Protein AF-A0A1F7NJ68-F1 (afdb_monomer_lite)

pLDDT: mean 70.13, std 21.68, range [37.03, 96.5]

Secondary structure (DSSP, 8-state):
-------------------------------------------HHHHHHHHHHHHHHH--EEEEEEEEETTTEEEEEETTTTEEEES-GGGS--BSSHHHHHHHHHHH-TTEEEEEEEEEEETTEEEEE-----------------------------------------

Structure (mmCIF, N/CA/C/O backbone):
data_AF-A0A1F7NJ68-F1
#
_entry.id   AF-A0A1F7NJ68-F1
#
loop_
_atom_site.group_PDB
_atom_site.id
_atom_site.type_symbol
_atom_site.label_atom_id
_atom_site.label_alt_id
_atom_site.label_comp_id
_atom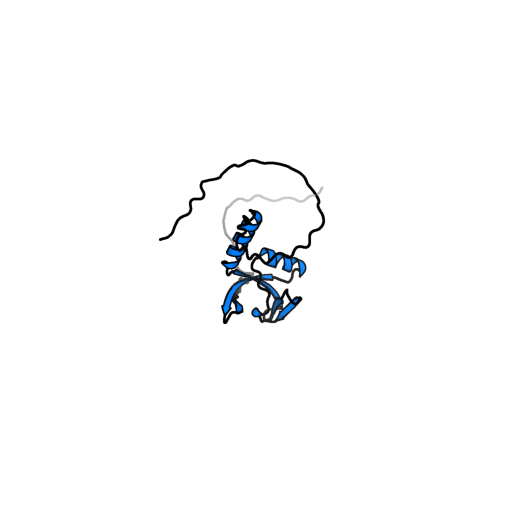_site.label_asym_id
_atom_site.label_entity_id
_atom_site.label_seq_id
_atom_site.pdbx_PDB_ins_code
_atom_site.Cartn_x
_atom_site.Cartn_y
_atom_site.Cartn_z
_atom_site.occupancy
_atom_site.B_iso_or_equiv
_atom_site.auth_seq_id
_atom_site.auth_comp_id
_atom_site.auth_asym_id
_atom_site.auth_atom_id
_atom_site.pdbx_PDB_model_num
ATOM 1 N N . MET A 1 1 ? 39.154 17.258 -10.714 1.00 37.59 1 MET A N 1
ATOM 2 C CA . MET A 1 1 ? 39.038 17.089 -12.185 1.00 37.59 1 MET A CA 1
ATOM 3 C C . MET A 1 1 ? 37.997 16.012 -12.490 1.00 37.59 1 MET A C 1
ATOM 5 O O . MET A 1 1 ? 38.165 14.892 -12.031 1.00 37.59 1 MET A O 1
ATOM 9 N N . ARG A 1 2 ? 36.905 16.331 -13.201 1.00 44.69 2 ARG A N 1
ATOM 10 C CA . ARG A 1 2 ? 35.851 15.371 -13.599 1.00 44.69 2 ARG A CA 1
ATOM 11 C C . ARG A 1 2 ? 36.057 15.006 -15.074 1.00 44.69 2 ARG A C 1
ATOM 13 O O . ARG A 1 2 ? 35.888 15.872 -15.926 1.00 44.69 2 ARG A O 1
ATOM 20 N N . LYS A 1 3 ? 36.428 13.759 -15.381 1.00 54.47 3 LYS A N 1
ATOM 21 C CA . LYS A 1 3 ? 36.478 13.267 -16.769 1.00 54.47 3 LYS A CA 1
ATOM 22 C C . LYS A 1 3 ? 35.045 12.996 -17.242 1.00 54.47 3 LYS A C 1
ATOM 24 O O . LYS A 1 3 ? 34.367 12.141 -16.679 1.00 54.47 3 LYS A O 1
ATOM 29 N N . LYS A 1 4 ? 34.572 13.756 -18.234 1.00 47.03 4 LYS A N 1
ATOM 30 C CA . LYS A 1 4 ? 33.345 13.443 -18.979 1.00 47.03 4 LYS A CA 1
ATOM 31 C C . LYS A 1 4 ? 33.688 12.356 -19.997 1.00 47.03 4 LYS A C 1
ATOM 33 O O . LYS A 1 4 ? 34.603 12.546 -20.791 1.00 47.03 4 LYS A O 1
ATOM 38 N N . TYR A 1 5 ? 32.985 11.232 -19.931 1.00 58.16 5 TYR A N 1
ATOM 39 C CA . TYR A 1 5 ? 33.061 10.172 -20.932 1.00 58.16 5 TYR A CA 1
ATOM 40 C C . TYR A 1 5 ? 32.092 10.476 -22.081 1.00 58.16 5 TYR A C 1
ATOM 42 O O . TYR A 1 5 ? 30.955 10.881 -21.840 1.00 58.16 5 TYR A O 1
ATOM 50 N N . ASP A 1 6 ? 32.566 10.290 -23.311 1.00 55.19 6 ASP A N 1
ATOM 51 C CA . ASP A 1 6 ? 31.824 10.476 -24.558 1.00 55.19 6 ASP A CA 1
ATOM 52 C C . ASP A 1 6 ? 31.468 9.096 -25.137 1.00 55.19 6 ASP A C 1
ATOM 54 O O . ASP A 1 6 ? 32.350 8.294 -25.439 1.00 55.19 6 ASP A O 1
ATOM 58 N N . PHE A 1 7 ? 30.169 8.804 -25.239 1.00 50.50 7 PHE A N 1
ATOM 59 C CA . PHE A 1 7 ? 29.623 7.509 -25.673 1.00 50.50 7 PHE A CA 1
ATOM 60 C C . PHE A 1 7 ? 29.377 7.431 -27.193 1.00 50.50 7 PHE A C 1
ATOM 62 O O . PHE A 1 7 ? 28.671 6.542 -27.665 1.00 50.50 7 PHE A O 1
ATOM 69 N N . SER A 1 8 ? 29.934 8.348 -27.986 1.00 53.62 8 SER A N 1
ATOM 70 C CA . SER A 1 8 ? 29.648 8.458 -29.426 1.00 53.62 8 SER A CA 1
ATOM 71 C C . SER A 1 8 ? 30.380 7.462 -30.342 1.00 53.62 8 SER A C 1
ATOM 73 O O . SER A 1 8 ? 30.259 7.563 -31.563 1.00 53.62 8 SER A O 1
ATOM 75 N N . LYS A 1 9 ? 31.101 6.461 -29.818 1.00 46.25 9 LYS A N 1
ATOM 76 C CA . LYS A 1 9 ? 31.817 5.479 -30.655 1.00 46.25 9 LYS A CA 1
ATOM 77 C C . LYS A 1 9 ? 31.248 4.071 -30.515 1.00 46.25 9 LYS A C 1
ATOM 79 O O . LYS A 1 9 ? 31.675 3.296 -29.671 1.00 46.25 9 LYS A O 1
ATOM 84 N N . GLY A 1 10 ? 30.298 3.742 -31.390 1.00 49.97 10 GLY A N 1
ATOM 85 C CA . GLY A 1 10 ? 29.883 2.364 -31.644 1.00 49.97 10 GLY A CA 1
ATOM 86 C C . GLY A 1 10 ? 30.878 1.655 -32.563 1.00 49.97 10 GLY A C 1
ATOM 87 O O . GLY A 1 10 ? 31.163 2.139 -33.659 1.00 49.97 10 GLY A O 1
ATOM 88 N N . THR A 1 11 ? 31.387 0.499 -32.146 1.00 50.66 11 THR A N 1
ATOM 89 C CA . THR A 1 11 ? 32.177 -0.396 -32.998 1.00 50.66 11 THR A CA 1
ATOM 90 C C . THR A 1 11 ? 31.307 -1.562 -33.462 1.00 50.66 11 THR A C 1
ATOM 92 O O . THR A 1 11 ? 30.826 -2.377 -32.681 1.00 50.66 11 THR A O 1
ATOM 95 N N . ARG A 1 12 ? 31.077 -1.622 -34.778 1.00 47.72 12 ARG A N 1
ATOM 96 C CA . ARG A 1 12 ? 30.522 -2.789 -35.474 1.00 47.72 12 ARG A CA 1
ATOM 97 C C . ARG A 1 12 ? 31.630 -3.838 -35.623 1.00 47.72 12 ARG A C 1
ATOM 99 O O . ARG A 1 12 ? 32.709 -3.503 -36.103 1.00 47.72 12 ARG A O 1
ATOM 106 N N . GLY A 1 13 ? 31.345 -5.091 -35.277 1.00 39.88 13 GLY A N 1
ATOM 107 C CA . GLY A 1 13 ? 32.208 -6.255 -35.518 1.00 39.88 13 GLY A CA 1
ATOM 108 C C . GLY A 1 13 ? 31.375 -7.540 -35.660 1.00 39.88 13 GLY A C 1
ATOM 109 O O . GLY A 1 13 ? 30.258 -7.574 -35.146 1.00 39.88 13 GLY A O 1
ATOM 110 N N . PRO A 1 14 ? 31.835 -8.554 -36.420 1.00 45.16 14 PRO A N 1
ATOM 111 C CA . PRO A 1 14 ? 30.948 -9.428 -37.190 1.00 45.16 14 PRO A CA 1
ATOM 112 C C . PRO A 1 14 ? 30.500 -10.706 -36.463 1.00 45.16 14 PRO A C 1
ATOM 114 O O . PRO A 1 14 ? 31.224 -11.288 -35.660 1.00 45.16 14 PRO A O 1
ATOM 117 N N . PHE A 1 15 ? 29.314 -11.183 -36.849 1.00 45.81 15 PHE A N 1
ATOM 118 C CA . PHE A 1 15 ? 28.769 -12.506 -36.540 1.00 45.81 15 PHE A CA 1
ATOM 119 C C . PHE A 1 15 ? 29.693 -13.642 -37.011 1.00 45.81 15 PHE A C 1
ATOM 121 O O . PHE A 1 15 ? 30.120 -13.653 -38.168 1.00 45.81 15 PHE A O 1
ATOM 128 N N . ARG A 1 16 ? 29.891 -14.663 -36.163 1.00 43.66 16 ARG A N 1
ATOM 129 C CA . ARG A 1 16 ? 30.219 -16.032 -36.595 1.00 43.66 16 ARG A CA 1
ATOM 130 C C . ARG A 1 16 ? 29.447 -17.063 -35.775 1.00 43.66 16 ARG A C 1
ATOM 132 O O . ARG A 1 16 ? 29.536 -17.109 -34.553 1.00 43.66 16 ARG A O 1
ATOM 139 N N . THR A 1 17 ? 28.699 -17.883 -36.498 1.00 49.06 17 THR A N 1
ATOM 140 C CA . THR A 1 17 ? 27.913 -19.027 -36.039 1.00 49.06 17 THR A CA 1
ATOM 141 C C . THR A 1 17 ? 28.789 -20.280 -36.084 1.00 49.06 17 THR A C 1
ATOM 143 O O . THR A 1 17 ? 29.244 -20.628 -37.169 1.00 49.06 17 THR A O 1
ATOM 146 N N . THR A 1 18 ? 28.971 -20.996 -34.968 1.00 40.97 18 THR A N 1
ATOM 147 C CA . THR A 1 18 ? 29.414 -22.406 -34.990 1.00 40.97 18 THR A CA 1
ATOM 148 C C . THR A 1 18 ? 28.819 -23.163 -33.801 1.00 40.97 18 THR A C 1
ATOM 150 O O . THR A 1 18 ? 28.978 -22.754 -32.654 1.00 40.97 18 THR A O 1
ATOM 153 N N . GLY A 1 19 ? 28.095 -24.248 -34.097 1.00 40.69 19 GLY A N 1
ATOM 154 C CA . GLY A 1 19 ? 27.419 -25.131 -33.141 1.00 40.69 19 GLY A CA 1
ATOM 155 C C . GLY A 1 19 ? 28.343 -26.072 -32.338 1.00 40.69 19 GLY A C 1
ATOM 156 O O . GLY A 1 19 ? 29.563 -25.914 -32.355 1.00 40.69 19 GLY A O 1
ATOM 157 N N . PRO A 1 20 ? 27.768 -27.044 -31.598 1.00 52.66 20 PRO A N 1
ATOM 158 C CA . PRO A 1 20 ? 28.257 -27.447 -30.280 1.00 52.66 20 PRO A CA 1
ATOM 159 C C . PRO A 1 20 ? 29.205 -28.653 -30.297 1.00 52.66 20 PRO A C 1
ATOM 161 O O . PRO A 1 20 ? 29.032 -29.595 -31.070 1.00 52.66 20 PRO A O 1
ATOM 164 N N . ARG A 1 21 ? 30.140 -28.695 -29.338 1.00 42.41 21 ARG A N 1
ATOM 165 C CA . ARG A 1 21 ? 30.890 -29.910 -28.988 1.00 42.41 21 ARG A CA 1
ATOM 166 C C . ARG A 1 21 ? 30.843 -30.164 -27.482 1.00 42.41 21 ARG A C 1
ATOM 168 O O . ARG A 1 21 ? 31.415 -29.428 -26.687 1.00 42.41 21 ARG A O 1
ATOM 175 N N . ARG A 1 22 ? 30.142 -31.242 -27.119 1.00 50.06 22 ARG A N 1
ATOM 176 C CA . ARG A 1 22 ? 30.253 -31.938 -25.831 1.00 50.06 22 ARG A CA 1
ATOM 177 C C . ARG A 1 22 ? 31.695 -32.410 -25.645 1.00 50.06 22 ARG A C 1
ATOM 179 O O . ARG A 1 22 ? 32.221 -33.030 -26.560 1.00 50.06 22 ARG A O 1
ATOM 186 N N . ASN A 1 23 ? 32.257 -32.232 -24.452 1.00 47.44 23 ASN A N 1
ATOM 187 C CA . ASN A 1 23 ? 33.228 -33.169 -23.893 1.00 47.44 23 ASN A CA 1
ATOM 188 C C . ASN A 1 23 ? 33.083 -33.232 -22.369 1.00 47.44 23 ASN A C 1
ATOM 190 O O . ASN A 1 23 ? 33.017 -32.215 -21.683 1.00 47.44 23 ASN A O 1
ATOM 194 N N . ARG A 1 24 ? 32.957 -34.471 -21.883 1.00 44.22 24 ARG A N 1
ATOM 195 C CA . ARG A 1 24 ? 32.907 -34.873 -20.477 1.00 44.22 24 ARG A CA 1
ATOM 196 C C . ARG A 1 24 ? 34.309 -34.822 -19.872 1.00 44.22 24 ARG A C 1
ATOM 198 O O . ARG A 1 24 ? 35.257 -35.224 -20.532 1.00 44.22 24 ARG A O 1
ATOM 205 N N . GLY A 1 25 ? 34.361 -34.496 -18.582 1.00 40.69 25 GLY A N 1
ATOM 206 C CA . GLY A 1 25 ? 35.338 -35.052 -17.646 1.00 40.69 25 GLY A CA 1
ATOM 207 C C . GLY A 1 25 ? 36.691 -34.351 -17.589 1.00 40.69 25 GLY A C 1
ATOM 208 O O . GLY A 1 25 ? 37.606 -34.721 -18.307 1.00 40.69 25 GLY A O 1
ATOM 209 N N . ALA A 1 26 ? 36.830 -33.417 -16.649 1.00 42.97 26 ALA A N 1
ATOM 210 C CA . ALA A 1 26 ? 38.085 -33.151 -15.947 1.00 42.97 26 ALA A CA 1
ATOM 211 C C . ALA A 1 26 ? 37.766 -32.345 -14.679 1.00 42.97 26 ALA A C 1
ATOM 213 O O . ALA A 1 26 ? 37.626 -31.124 -14.709 1.00 42.97 26 ALA A O 1
ATOM 214 N N . SER A 1 27 ? 37.602 -33.047 -13.560 1.00 51.19 27 SER A N 1
ATOM 215 C CA . SER A 1 27 ? 37.675 -32.469 -12.222 1.00 51.19 27 SER A CA 1
ATOM 216 C C . SER A 1 27 ? 39.122 -32.058 -11.963 1.00 51.19 27 SER A C 1
ATOM 218 O O . SER A 1 27 ? 39.942 -32.876 -11.551 1.00 51.19 27 SER A O 1
ATOM 220 N N . VAL A 1 28 ? 39.437 -30.798 -12.243 1.00 49.31 28 VAL A N 1
ATOM 221 C CA . VAL A 1 28 ? 40.689 -30.163 -11.833 1.00 49.31 28 VAL A CA 1
ATOM 222 C C . VAL A 1 28 ? 40.300 -28.954 -11.004 1.00 49.31 28 VAL A C 1
ATOM 224 O O . VAL A 1 28 ? 39.586 -28.068 -11.477 1.00 49.31 28 VAL A O 1
ATOM 227 N N . GLY A 1 29 ? 40.716 -28.980 -9.737 1.00 48.38 29 GLY A N 1
ATOM 228 C CA . GLY A 1 29 ? 40.506 -27.906 -8.782 1.00 48.38 29 GLY A CA 1
ATOM 229 C C . GLY A 1 29 ? 40.894 -26.570 -9.395 1.00 48.38 29 GLY A C 1
ATOM 230 O O . GLY A 1 29 ? 42.005 -26.397 -9.895 1.00 48.38 29 GLY A O 1
ATOM 231 N N . ARG A 1 30 ? 39.953 -25.630 -9.378 1.00 47.84 30 ARG A N 1
ATOM 232 C CA . ARG A 1 30 ? 40.206 -24.264 -9.805 1.00 47.84 30 ARG A CA 1
ATOM 233 C C . ARG A 1 30 ? 40.203 -23.402 -8.560 1.00 47.84 30 ARG A C 1
ATOM 235 O O . ARG A 1 30 ? 39.168 -23.220 -7.924 1.00 47.84 30 ARG A O 1
ATOM 242 N N . ALA A 1 31 ? 41.402 -22.945 -8.214 1.00 46.22 31 ALA A N 1
ATOM 243 C CA . ALA A 1 31 ? 41.625 -21.821 -7.328 1.00 46.22 31 ALA A CA 1
ATOM 244 C C . ALA A 1 31 ? 40.585 -20.735 -7.632 1.00 46.22 31 ALA A C 1
ATOM 246 O O . ALA A 1 31 ? 40.347 -20.423 -8.803 1.00 46.22 31 ALA A O 1
ATOM 247 N N . GLY A 1 32 ? 39.938 -20.229 -6.582 1.00 49.69 32 GLY A N 1
ATOM 248 C CA . GLY A 1 32 ? 39.002 -19.117 -6.655 1.00 49.69 32 GLY A CA 1
ATOM 249 C C . GLY A 1 32 ? 39.733 -17.869 -7.126 1.00 49.69 32 GLY A C 1
ATOM 250 O O . GLY A 1 32 ? 40.206 -17.069 -6.326 1.00 49.69 32 GLY A O 1
ATOM 251 N N . ASP A 1 33 ? 39.855 -17.754 -8.441 1.00 48.16 33 ASP A N 1
ATOM 252 C CA . ASP A 1 33 ? 40.214 -16.551 -9.161 1.00 48.16 33 ASP A CA 1
ATOM 253 C C . ASP A 1 33 ? 39.098 -15.531 -8.915 1.00 48.16 33 ASP A C 1
ATOM 255 O O . ASP A 1 33 ? 38.030 -15.577 -9.530 1.00 48.16 33 ASP A O 1
ATOM 259 N N . HIS A 1 34 ? 39.316 -14.657 -7.931 1.00 52.25 34 HIS A N 1
ATOM 260 C CA . HIS A 1 34 ? 38.503 -13.474 -7.674 1.00 52.25 34 HIS A CA 1
ATOM 261 C C . HIS A 1 34 ? 38.700 -12.456 -8.812 1.00 52.25 34 HIS A C 1
ATOM 263 O O . HIS A 1 34 ? 39.211 -11.354 -8.609 1.00 52.25 34 HIS A O 1
ATOM 269 N N . SER A 1 35 ? 38.253 -12.816 -10.016 1.00 49.44 35 SER A N 1
ATOM 270 C CA . SER A 1 35 ? 38.098 -11.901 -11.143 1.00 49.44 35 SER A CA 1
ATOM 271 C C . SER A 1 35 ? 36.861 -11.027 -10.915 1.00 49.44 35 SER A C 1
ATOM 273 O O . SER A 1 35 ? 35.771 -11.231 -11.446 1.00 49.44 35 SER A O 1
ATOM 275 N N . TRP A 1 36 ? 37.031 -10.009 -10.073 1.00 52.84 36 TRP A N 1
ATOM 276 C CA . TRP A 1 36 ? 36.135 -8.859 -10.003 1.00 52.84 36 TRP A CA 1
ATOM 277 C C . TRP A 1 36 ? 36.263 -8.032 -11.281 1.00 52.84 36 TRP A C 1
ATOM 279 O O . TRP A 1 36 ? 36.950 -7.015 -11.270 1.00 52.84 36 TRP A O 1
ATOM 289 N N . GLN A 1 37 ? 35.647 -8.482 -12.371 1.00 56.19 37 GLN A N 1
ATOM 290 C CA . GLN A 1 37 ? 35.230 -7.665 -13.517 1.00 56.19 37 GLN A CA 1
ATOM 291 C C . GLN A 1 37 ? 34.676 -8.595 -14.593 1.00 56.19 37 GLN A C 1
ATOM 293 O O . GLN A 1 37 ? 35.359 -8.978 -15.538 1.00 56.19 37 GLN A O 1
ATOM 298 N N . VAL A 1 38 ? 33.401 -8.940 -14.460 1.00 50.50 38 VAL A N 1
ATOM 299 C CA . VAL A 1 38 ? 32.586 -9.095 -15.658 1.00 50.50 38 VAL A CA 1
ATOM 300 C C . VAL A 1 38 ? 31.704 -7.860 -15.669 1.00 50.50 38 VAL A C 1
ATOM 302 O O . VAL A 1 38 ? 30.684 -7.807 -14.984 1.00 50.50 38 VAL A O 1
ATOM 305 N N . ASP A 1 39 ? 32.146 -6.836 -16.397 1.00 58.31 39 ASP A N 1
ATOM 306 C CA . ASP A 1 39 ? 31.267 -5.780 -16.896 1.00 58.31 39 ASP A CA 1
ATOM 307 C C . ASP A 1 39 ? 30.310 -6.427 -17.908 1.00 58.31 39 ASP A C 1
ATOM 309 O O . ASP A 1 39 ? 30.396 -6.215 -19.116 1.00 58.31 39 ASP A O 1
ATOM 313 N N . GLU A 1 40 ? 29.442 -7.319 -17.429 1.00 70.50 40 GLU A N 1
ATOM 314 C CA . GLU A 1 40 ? 28.402 -7.899 -18.255 1.00 70.50 40 GLU A CA 1
ATOM 315 C C . GLU A 1 40 ? 27.415 -6.773 -18.534 1.00 70.50 40 GLU A C 1
ATOM 317 O O . GLU A 1 40 ? 26.711 -6.297 -17.636 1.00 70.50 40 GLU A O 1
ATOM 322 N N . GLU A 1 41 ? 27.449 -6.268 -19.769 1.00 80.69 41 GLU A N 1
ATOM 323 C CA . GLU A 1 41 ? 26.595 -5.170 -20.192 1.00 80.69 41 GLU A CA 1
ATOM 324 C C . GLU A 1 41 ? 25.140 -5.524 -19.881 1.00 80.69 41 GLU A C 1
ATOM 326 O O . GLU A 1 41 ? 24.567 -6.482 -20.405 1.00 80.69 41 GLU A O 1
ATOM 331 N N . LEU A 1 42 ? 24.538 -4.749 -18.979 1.00 83.75 42 LEU A N 1
ATOM 332 C CA . LEU A 1 42 ? 23.166 -4.969 -18.559 1.00 83.75 42 LEU A CA 1
ATOM 333 C C . LEU A 1 42 ? 22.249 -4.928 -19.779 1.00 83.75 42 LEU A C 1
ATOM 335 O O . LEU A 1 42 ? 22.246 -3.968 -20.554 1.00 83.75 42 LEU A O 1
ATOM 339 N N . THR A 1 43 ? 21.391 -5.934 -19.900 1.00 90.38 43 THR A N 1
ATOM 340 C CA . THR A 1 43 ? 20.367 -5.943 -20.943 1.00 90.38 43 THR A CA 1
ATOM 341 C C . THR A 1 43 ? 19.478 -4.693 -20.827 1.00 90.38 43 THR A C 1
ATOM 343 O O . THR A 1 43 ? 19.235 -4.186 -19.722 1.00 90.38 43 THR A O 1
ATOM 346 N N . PRO A 1 44 ? 18.899 -4.191 -21.933 1.00 91.25 44 PRO A N 1
ATOM 347 C CA . PRO A 1 44 ? 18.026 -3.016 -21.891 1.00 91.25 44 PRO A CA 1
ATOM 348 C C . PRO A 1 44 ? 16.847 -3.149 -20.910 1.00 91.25 44 PRO A C 1
ATOM 350 O O . PRO A 1 44 ? 16.403 -2.160 -20.321 1.00 91.25 44 PRO A O 1
ATOM 353 N N . THR A 1 45 ? 16.343 -4.368 -20.693 1.00 91.88 45 THR A N 1
ATOM 354 C CA . THR A 1 45 ? 15.278 -4.667 -19.723 1.00 91.88 45 THR A CA 1
ATOM 355 C C . THR A 1 45 ? 15.761 -4.535 -18.280 1.00 91.88 45 THR A C 1
ATOM 357 O O . THR A 1 45 ? 15.043 -3.954 -17.464 1.00 91.88 45 THR A O 1
ATOM 360 N N . GLN A 1 46 ? 16.978 -4.991 -17.969 1.00 93.75 46 GLN A N 1
ATOM 361 C CA . GLN A 1 46 ? 17.610 -4.801 -16.660 1.00 93.75 46 GLN A CA 1
ATOM 362 C C . GLN A 1 46 ? 17.915 -3.325 -16.398 1.00 93.75 46 GLN A C 1
ATOM 364 O O . GLN A 1 46 ? 17.583 -2.825 -15.325 1.00 93.75 46 GLN A O 1
ATOM 369 N N . ILE A 1 47 ? 18.453 -2.593 -17.381 1.00 92.94 47 ILE A N 1
ATOM 370 C CA . ILE A 1 47 ? 18.688 -1.142 -17.261 1.00 92.94 47 ILE A CA 1
ATOM 371 C C . ILE A 1 47 ? 17.370 -0.415 -16.983 1.00 92.94 47 ILE A C 1
ATOM 373 O O . ILE A 1 47 ? 17.289 0.425 -16.083 1.00 92.94 47 ILE A O 1
ATOM 377 N N . ARG A 1 48 ? 16.310 -0.747 -17.730 1.00 93.38 48 ARG A N 1
ATOM 378 C CA . ARG A 1 48 ? 14.970 -0.193 -17.505 1.00 93.38 48 ARG A CA 1
ATOM 379 C C . ARG A 1 48 ? 14.457 -0.520 -16.105 1.00 93.38 48 ARG A C 1
ATOM 381 O O . ARG A 1 48 ? 13.869 0.351 -15.463 1.00 93.38 48 ARG A O 1
ATOM 388 N N . ASP A 1 49 ? 14.663 -1.746 -15.635 1.00 91.94 49 ASP A N 1
ATOM 389 C CA . ASP A 1 49 ? 14.247 -2.146 -14.295 1.00 91.94 49 ASP A CA 1
ATOM 390 C C . ASP A 1 49 ? 15.028 -1.404 -13.203 1.00 91.94 49 ASP A C 1
ATOM 392 O O . ASP A 1 49 ? 14.428 -0.904 -12.255 1.00 91.94 49 ASP A O 1
ATOM 396 N N . LEU A 1 50 ? 16.341 -1.244 -13.355 1.00 92.31 50 LEU A N 1
ATOM 397 C CA . LEU A 1 50 ? 17.172 -0.490 -12.417 1.00 92.31 50 LEU A CA 1
ATOM 398 C C . LEU A 1 50 ? 16.773 0.981 -12.367 1.00 92.31 50 LEU A C 1
ATOM 400 O O . LEU A 1 50 ? 16.526 1.502 -11.281 1.00 92.31 50 LEU A O 1
ATOM 404 N N . ARG A 1 51 ? 16.613 1.634 -13.524 1.00 91.25 51 ARG A N 1
ATOM 405 C CA . ARG A 1 51 ? 16.115 3.019 -13.593 1.00 91.25 51 ARG A CA 1
ATOM 406 C C . ARG A 1 51 ? 14.764 3.159 -12.893 1.00 91.25 51 ARG A C 1
ATOM 408 O O . ARG A 1 51 ? 14.556 4.104 -12.137 1.00 91.25 51 ARG A O 1
ATOM 415 N N . ARG A 1 52 ? 13.867 2.188 -13.092 1.00 88.38 52 ARG A N 1
ATOM 416 C CA . ARG A 1 52 ? 12.576 2.130 -12.394 1.00 88.38 52 ARG A CA 1
ATOM 417 C C . ARG A 1 52 ? 12.752 1.995 -10.879 1.00 88.38 52 ARG A C 1
ATOM 419 O O . ARG A 1 52 ? 12.078 2.700 -10.138 1.00 88.38 52 ARG A O 1
ATOM 426 N N . ARG A 1 53 ? 13.635 1.109 -10.410 1.00 87.38 53 ARG A N 1
ATOM 427 C CA . ARG A 1 53 ? 13.893 0.906 -8.973 1.00 87.38 53 ARG A CA 1
ATOM 428 C C . ARG A 1 53 ? 14.479 2.152 -8.314 1.00 87.38 53 ARG A C 1
ATOM 430 O O . ARG A 1 53 ? 14.085 2.451 -7.193 1.00 87.38 53 ARG A O 1
ATOM 437 N N . VAL A 1 54 ? 15.374 2.864 -9.000 1.00 89.12 54 VAL A N 1
ATOM 438 C CA . VAL A 1 54 ? 15.934 4.142 -8.530 1.00 89.12 54 VAL A CA 1
ATOM 439 C C . VAL A 1 54 ? 14.825 5.184 -8.393 1.00 89.12 54 VAL A C 1
ATOM 441 O O . VAL A 1 54 ? 14.642 5.729 -7.310 1.00 89.12 54 VAL A O 1
ATOM 444 N N . ALA A 1 55 ? 13.988 5.360 -9.419 1.00 86.44 55 ALA A N 1
ATOM 445 C CA . ALA A 1 55 ? 12.852 6.281 -9.340 1.00 86.44 55 ALA A CA 1
ATOM 446 C C . ALA A 1 55 ? 11.872 5.928 -8.197 1.00 86.44 55 ALA A C 1
ATOM 448 O O . ALA A 1 55 ? 11.412 6.806 -7.470 1.00 86.44 55 ALA A O 1
ATOM 449 N N . ASP A 1 56 ? 11.589 4.636 -7.988 1.00 82.25 56 ASP A N 1
ATOM 450 C CA . ASP A 1 56 ? 10.740 4.153 -6.886 1.00 82.25 56 ASP A CA 1
ATOM 451 C C . ASP A 1 56 ? 11.376 4.374 -5.487 1.00 82.25 56 ASP A C 1
ATOM 453 O O . ASP A 1 56 ? 10.673 4.347 -4.463 1.00 82.25 56 ASP A O 1
ATOM 457 N N . LEU A 1 57 ? 12.706 4.517 -5.408 1.00 81.31 57 LEU A N 1
ATOM 458 C CA . LEU A 1 57 ? 13.424 4.836 -4.169 1.00 81.31 57 LEU A CA 1
ATOM 459 C C . LEU A 1 57 ? 13.352 6.330 -3.846 1.00 81.31 57 LEU A C 1
ATOM 461 O O . LEU A 1 57 ? 13.114 6.650 -2.678 1.00 81.31 57 LEU A O 1
ATOM 465 N N . ASP A 1 58 ? 13.493 7.184 -4.861 1.00 85.12 58 ASP A N 1
ATOM 466 C CA . ASP A 1 58 ? 13.454 8.645 -4.728 1.00 85.12 58 ASP A CA 1
ATOM 467 C C . ASP A 1 58 ? 12.042 9.170 -4.419 1.00 85.12 58 ASP A C 1
ATOM 469 O O . ASP A 1 58 ? 11.885 10.159 -3.702 1.00 85.12 58 ASP A O 1
ATOM 473 N N . ASP A 1 59 ? 10.987 8.493 -4.892 1.00 86.00 59 ASP A N 1
ATOM 474 C CA . ASP A 1 59 ? 9.616 8.845 -4.512 1.00 86.00 59 ASP A CA 1
ATOM 475 C C . ASP A 1 59 ? 9.329 8.431 -3.056 1.00 86.00 59 ASP A C 1
ATOM 477 O O . ASP A 1 59 ? 9.322 7.249 -2.693 1.00 86.00 59 ASP A O 1
ATOM 481 N N . GLU A 1 60 ? 9.037 9.404 -2.195 1.00 87.75 60 GLU A N 1
ATOM 482 C CA . GLU A 1 60 ? 8.614 9.184 -0.805 1.00 87.75 60 GLU A CA 1
ATOM 483 C C . GLU A 1 60 ? 7.135 8.796 -0.672 1.00 87.75 60 GLU A C 1
ATOM 485 O O . GLU A 1 60 ? 6.680 8.411 0.414 1.00 87.75 60 GLU A O 1
ATOM 490 N N . THR A 1 61 ? 6.363 8.906 -1.754 1.00 91.19 61 THR A N 1
ATOM 491 C CA . THR A 1 61 ? 4.943 8.565 -1.765 1.00 91.19 61 THR A CA 1
ATOM 492 C C . THR A 1 61 ? 4.767 7.075 -1.518 1.00 91.19 61 THR A C 1
ATOM 494 O O . THR A 1 61 ? 5.345 6.224 -2.197 1.00 91.19 61 THR A O 1
ATOM 497 N N . ARG A 1 62 ? 3.915 6.738 -0.557 1.00 93.56 62 ARG A N 1
ATOM 498 C CA . ARG A 1 62 ? 3.475 5.370 -0.307 1.00 93.56 62 ARG A CA 1
ATOM 499 C C . ARG A 1 62 ? 1.957 5.294 -0.359 1.00 93.56 62 ARG A C 1
ATOM 501 O O . ARG A 1 62 ? 1.250 6.298 -0.252 1.00 93.56 62 ARG A O 1
ATOM 508 N N . TYR A 1 63 ? 1.469 4.086 -0.561 1.00 94.75 63 TYR A N 1
ATOM 509 C CA . TYR A 1 63 ? 0.056 3.760 -0.573 1.00 94.75 63 TYR A CA 1
ATOM 510 C C . TYR A 1 63 ? -0.185 2.673 0.463 1.00 94.75 63 TYR A C 1
ATOM 512 O O . TYR A 1 63 ? 0.633 1.771 0.594 1.00 94.75 63 TYR A O 1
ATOM 520 N N . MET A 1 64 ? -1.290 2.752 1.186 1.00 94.94 64 MET A N 1
ATOM 521 C CA . MET A 1 64 ? -1.701 1.754 2.173 1.00 94.94 64 MET A CA 1
ATOM 522 C C . MET A 1 64 ? -3.152 1.356 1.925 1.00 94.94 64 MET A C 1
ATOM 524 O O . MET A 1 64 ? -3.910 2.114 1.310 1.00 94.94 64 MET A O 1
ATOM 528 N N . LEU A 1 65 ? -3.524 0.173 2.397 1.00 95.50 65 LEU A N 1
ATOM 529 C CA . LEU A 1 65 ? -4.887 -0.335 2.333 1.00 95.50 65 LEU A CA 1
ATOM 530 C C . LEU A 1 65 ? -5.566 -0.133 3.681 1.00 95.50 65 LEU A C 1
ATOM 532 O O . LEU A 1 65 ? -5.038 -0.551 4.710 1.00 95.50 65 LEU A O 1
ATOM 536 N N . VAL A 1 66 ? -6.710 0.546 3.653 1.00 94.88 66 VAL A N 1
ATOM 537 C CA . VAL A 1 66 ? -7.452 0.949 4.846 1.00 94.88 66 VAL A CA 1
ATOM 538 C C . VAL A 1 66 ? -8.913 0.564 4.686 1.00 94.88 66 VAL A C 1
ATOM 540 O O . VAL A 1 66 ? -9.553 0.983 3.720 1.00 94.88 66 VAL A O 1
ATOM 543 N N . SER A 1 67 ? -9.448 -0.189 5.638 1.00 93.62 67 SER A N 1
ATOM 544 C CA . SER A 1 67 ? -10.889 -0.370 5.808 1.00 93.62 67 SER A CA 1
ATOM 545 C C . SER A 1 67 ? -11.359 0.558 6.928 1.00 93.62 67 SER A C 1
ATOM 547 O O . SER A 1 67 ? -10.803 0.544 8.026 1.00 93.62 67 SER A O 1
ATOM 549 N N . GLN A 1 68 ? -12.333 1.424 6.648 1.00 90.12 68 GLN A N 1
ATOM 550 C CA . GLN A 1 68 ? -12.906 2.304 7.671 1.00 90.12 68 GLN A CA 1
ATOM 551 C C . GLN A 1 68 ? -14.063 1.588 8.360 1.00 90.12 68 GLN A C 1
ATOM 553 O O . GLN A 1 68 ? -15.066 1.272 7.721 1.00 90.12 68 GLN A O 1
ATOM 558 N N . MET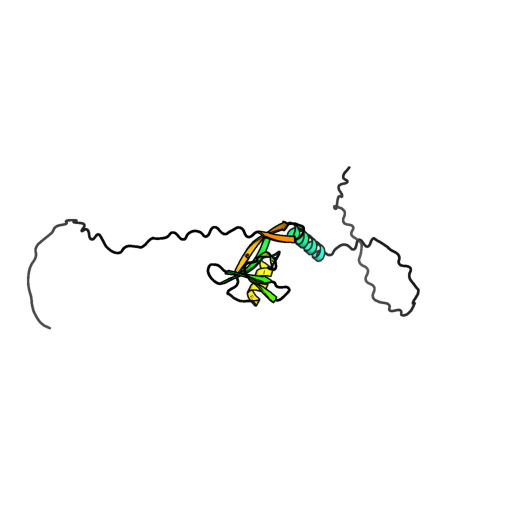 A 1 69 ? -13.934 1.366 9.667 1.00 85.81 69 MET A N 1
ATOM 559 C CA . MET A 1 69 ? -14.961 0.734 10.487 1.00 85.81 69 MET A CA 1
ATOM 560 C C . MET A 1 69 ? -15.651 1.807 11.337 1.00 85.81 69 MET A C 1
ATOM 562 O O . MET A 1 69 ? -15.335 2.043 12.502 1.00 85.81 69 MET A O 1
ATOM 566 N N . GLY A 1 70 ? -16.593 2.514 10.714 1.00 79.50 70 GLY A N 1
ATOM 567 C CA . GLY A 1 70 ? -17.293 3.633 11.343 1.00 79.50 70 GLY A CA 1
ATOM 568 C C . GLY A 1 70 ? -16.439 4.908 11.459 1.00 79.50 70 GLY A C 1
ATOM 569 O O . GLY A 1 70 ? -15.433 5.061 10.768 1.00 79.50 70 GLY A O 1
ATOM 570 N N . PRO A 1 71 ? -16.852 5.875 12.298 1.00 79.62 71 PRO A N 1
ATOM 571 C CA . PRO A 1 71 ? -16.237 7.205 12.337 1.00 79.62 71 PRO A CA 1
ATOM 572 C C . PRO A 1 71 ? -14.918 7.275 13.117 1.00 79.62 71 PRO A C 1
ATOM 574 O O . PRO A 1 71 ? -14.218 8.280 13.013 1.00 79.62 71 PRO A O 1
ATOM 577 N N . ARG A 1 72 ? -14.609 6.261 13.935 1.00 83.06 72 ARG A N 1
ATOM 578 C CA . ARG A 1 72 ? -13.495 6.301 14.898 1.00 83.06 72 ARG A CA 1
ATOM 579 C C . ARG A 1 72 ? -12.419 5.254 14.655 1.00 83.06 72 ARG A C 1
ATOM 581 O O . ARG A 1 72 ? -11.292 5.513 15.048 1.00 83.06 72 ARG A O 1
ATOM 588 N N . PHE A 1 73 ? -12.763 4.135 14.021 1.00 86.25 73 PHE A N 1
ATOM 589 C CA . PHE A 1 73 ? -11.856 3.005 13.876 1.00 86.25 73 PHE A CA 1
ATOM 590 C C . PHE A 1 73 ? -11.412 2.845 12.424 1.00 86.25 73 PHE A C 1
ATOM 592 O O . PHE A 1 73 ? -12.223 2.894 11.490 1.00 86.25 73 PHE A O 1
ATOM 599 N N . ALA A 1 74 ? -10.115 2.640 12.233 1.00 91.56 74 ALA A N 1
ATOM 600 C CA . ALA A 1 74 ? -9.520 2.326 10.945 1.00 91.56 74 ALA A CA 1
ATOM 601 C C . ALA A 1 74 ? -8.694 1.044 11.051 1.00 91.56 74 ALA A C 1
ATOM 603 O O . ALA A 1 74 ? -7.867 0.884 11.943 1.00 91.56 74 ALA A O 1
ATOM 604 N N . LEU A 1 75 ? -8.911 0.140 10.104 1.00 93.88 75 LEU A N 1
ATOM 605 C CA . LEU A 1 75 ? -8.181 -1.110 9.984 1.00 93.88 75 LEU A CA 1
ATOM 606 C C . LEU A 1 75 ? -7.162 -0.979 8.857 1.00 93.88 75 LEU A C 1
ATOM 608 O O . LEU A 1 75 ? -7.523 -0.698 7.711 1.00 93.88 75 LEU A O 1
ATOM 612 N N . TYR A 1 76 ? -5.896 -1.196 9.182 1.00 95.06 76 TYR A N 1
ATOM 613 C CA . TYR A 1 76 ? -4.775 -1.094 8.263 1.00 95.06 76 TYR A CA 1
ATOM 614 C C . TYR A 1 76 ? -4.258 -2.481 7.912 1.00 95.06 76 TYR A C 1
ATOM 616 O O . TYR A 1 76 ? -3.882 -3.248 8.791 1.00 95.06 76 TYR A O 1
ATOM 624 N N . TYR A 1 77 ? -4.232 -2.810 6.626 1.00 95.94 77 TYR A N 1
ATOM 625 C CA . TYR A 1 77 ? -3.871 -4.158 6.201 1.00 95.94 77 TYR A CA 1
ATOM 626 C C . TYR A 1 77 ? -2.350 -4.367 6.141 1.00 95.94 77 TYR A C 1
ATOM 628 O O . TYR A 1 77 ? -1.616 -3.549 5.563 1.00 95.94 77 TYR A O 1
ATOM 636 N N . ASN A 1 78 ? -1.895 -5.488 6.696 1.00 95.50 78 ASN A N 1
ATOM 637 C CA . ASN A 1 78 ? -0.538 -6.003 6.591 1.00 95.50 78 ASN A CA 1
ATOM 638 C C . ASN A 1 78 ? -0.532 -7.245 5.688 1.00 95.50 78 ASN A C 1
ATOM 640 O O . ASN A 1 78 ? -1.102 -8.273 6.031 1.00 95.50 78 ASN A O 1
ATOM 644 N N . VAL A 1 79 ? 0.140 -7.140 4.541 1.00 95.00 79 VAL A N 1
ATOM 645 C CA . VAL A 1 79 ? 0.243 -8.208 3.537 1.00 95.00 79 VAL A CA 1
ATOM 646 C C . VAL A 1 79 ? 1.123 -9.357 4.022 1.00 95.00 79 VAL A C 1
ATOM 648 O O . VAL A 1 79 ? 0.898 -10.488 3.614 1.00 95.00 79 VAL A O 1
ATOM 651 N N . SER A 1 80 ? 2.140 -9.079 4.844 1.00 93.56 80 SER A N 1
ATOM 652 C CA . SER A 1 80 ? 3.112 -10.098 5.261 1.00 93.56 80 SER A CA 1
ATOM 653 C C . SER A 1 80 ? 2.466 -11.192 6.103 1.00 93.56 80 SER A C 1
ATOM 655 O O . SER A 1 80 ? 2.773 -12.362 5.913 1.00 93.56 80 SER A O 1
ATOM 657 N N . ASP A 1 81 ? 1.562 -10.792 6.996 1.00 94.56 81 ASP A N 1
ATOM 658 C CA . ASP A 1 81 ? 0.921 -11.684 7.963 1.00 94.56 81 ASP A CA 1
ATOM 659 C C . ASP A 1 81 ? -0.560 -11.940 7.627 1.00 94.56 81 ASP A C 1
ATOM 661 O O . ASP A 1 81 ? -1.233 -12.661 8.350 1.00 94.56 81 ASP A O 1
ATOM 665 N N . ASP A 1 82 ? -1.072 -11.340 6.545 1.00 94.75 82 ASP A N 1
ATOM 666 C CA . ASP A 1 82 ? -2.485 -11.379 6.134 1.00 94.75 82 ASP A CA 1
ATOM 667 C C . ASP A 1 82 ? -3.470 -10.949 7.244 1.00 94.75 82 ASP A C 1
ATOM 669 O O . ASP A 1 82 ? -4.532 -11.534 7.453 1.00 94.75 82 ASP A O 1
ATOM 673 N N . VAL A 1 83 ? -3.118 -9.893 7.985 1.00 95.06 83 VAL A N 1
ATOM 674 C CA . VAL A 1 83 ? -3.915 -9.382 9.116 1.00 95.06 83 VAL A CA 1
ATOM 675 C C . VAL A 1 83 ? -4.252 -7.902 8.981 1.00 95.06 83 VAL A C 1
ATOM 677 O O . VAL A 1 83 ? -3.613 -7.144 8.246 1.00 95.06 83 VAL A O 1
ATOM 680 N N . TYR A 1 84 ? -5.246 -7.465 9.757 1.00 94.31 84 TYR A N 1
ATOM 681 C CA . TYR A 1 84 ? -5.567 -6.054 9.950 1.00 94.31 84 TYR A CA 1
ATOM 682 C C . TYR A 1 84 ? -5.079 -5.561 11.309 1.00 94.31 84 TYR A C 1
ATOM 684 O O . TYR A 1 84 ? -5.399 -6.139 12.345 1.00 94.31 84 TYR A O 1
ATOM 692 N N . VAL A 1 85 ? -4.359 -4.443 11.299 1.00 94.00 85 VAL A N 1
ATOM 693 C CA . VAL A 1 85 ? -3.949 -3.714 12.499 1.00 94.00 85 VAL A CA 1
ATOM 694 C C . VAL A 1 85 ? -4.947 -2.592 12.755 1.00 94.00 85 VAL A C 1
ATOM 696 O O . VAL A 1 85 ? -5.246 -1.795 11.865 1.00 94.00 85 VAL A O 1
ATOM 699 N N . MET A 1 86 ? -5.489 -2.541 13.968 1.00 93.56 86 MET A N 1
ATOM 700 C CA . MET A 1 86 ? -6.489 -1.552 14.358 1.00 93.56 86 MET A CA 1
ATOM 701 C C . MET A 1 86 ? -5.821 -0.262 14.832 1.00 93.56 86 MET A C 1
ATOM 703 O O . MET A 1 86 ? -4.942 -0.302 15.686 1.00 93.56 86 MET A O 1
ATOM 707 N N . ASP A 1 87 ? -6.240 0.869 14.265 1.00 91.25 87 ASP A N 1
ATOM 708 C CA . ASP A 1 87 ? -5.881 2.251 14.625 1.00 91.25 87 ASP A CA 1
ATOM 709 C C . ASP A 1 87 ? -4.390 2.623 14.637 1.00 91.25 87 ASP A C 1
ATOM 711 O O . ASP A 1 87 ? -4.058 3.797 14.810 1.00 91.25 87 ASP A O 1
ATOM 715 N N . ASP A 1 88 ? -3.490 1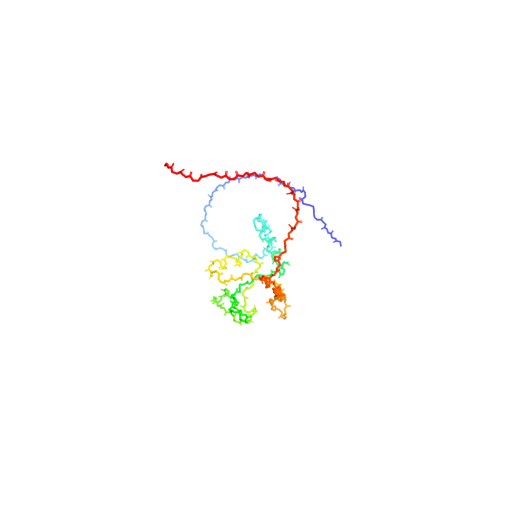.685 14.347 1.00 89.94 88 ASP A N 1
ATOM 716 C CA . ASP A 1 88 ? -2.071 1.955 14.155 1.00 89.94 88 ASP A CA 1
ATOM 717 C C . ASP A 1 88 ? -1.664 1.816 12.676 1.00 89.94 88 ASP A C 1
ATOM 719 O O . ASP A 1 88 ? -1.452 0.704 12.177 1.00 89.94 88 ASP A O 1
ATOM 723 N N . PRO A 1 89 ? -1.480 2.935 11.947 1.00 90.50 89 PRO A N 1
ATOM 724 C CA . PRO A 1 89 ? -1.031 2.890 10.561 1.00 90.50 89 PRO A CA 1
ATOM 725 C C . PRO A 1 89 ? 0.398 2.350 10.408 1.00 90.50 89 PRO A C 1
ATOM 727 O O . PRO A 1 89 ? 0.786 2.011 9.290 1.00 90.50 89 PRO A O 1
ATOM 730 N N . ARG A 1 90 ? 1.206 2.270 11.477 1.00 89.88 90 ARG A N 1
ATOM 731 C CA . ARG A 1 90 ? 2.581 1.736 11.414 1.00 89.88 90 ARG A CA 1
ATOM 732 C C . ARG A 1 90 ? 2.616 0.241 11.126 1.00 89.88 90 ARG A C 1
ATOM 734 O O . ARG A 1 90 ? 3.576 -0.215 10.515 1.00 89.88 90 ARG A O 1
ATOM 741 N N . GLY A 1 91 ? 1.572 -0.483 11.522 1.00 89.94 91 GLY A N 1
ATOM 742 C CA . GLY A 1 91 ? 1.416 -1.902 11.219 1.00 89.94 91 GLY A CA 1
ATOM 743 C C . GLY A 1 91 ? 1.002 -2.186 9.772 1.00 89.94 91 GLY A C 1
ATOM 744 O O . GLY A 1 91 ? 0.982 -3.338 9.357 1.00 89.94 91 GLY A O 1
ATOM 745 N N . ALA A 1 92 ? 0.681 -1.156 8.981 1.00 93.38 92 ALA A N 1
ATOM 746 C CA . ALA A 1 92 ? 0.252 -1.317 7.597 1.00 93.38 92 ALA A CA 1
ATOM 747 C C . ALA A 1 92 ? 1.414 -1.669 6.658 1.00 93.38 92 ALA A C 1
ATOM 749 O O . ALA A 1 92 ? 2.509 -1.103 6.742 1.00 93.38 92 ALA A O 1
ATOM 750 N N . THR A 1 93 ? 1.136 -2.469 5.629 1.00 94.75 93 THR A N 1
ATOM 751 C CA . THR A 1 93 ? 2.061 -2.581 4.495 1.00 94.75 93 THR A CA 1
ATOM 752 C C . THR A 1 93 ? 2.027 -1.315 3.634 1.00 94.75 93 THR A C 1
ATOM 754 O O . THR A 1 93 ? 0.983 -0.900 3.122 1.00 94.75 93 THR A O 1
ATOM 757 N N . LEU A 1 94 ? 3.202 -0.715 3.425 1.00 94.19 94 LEU A N 1
ATOM 758 C CA . LEU A 1 94 ? 3.376 0.475 2.592 1.00 94.19 94 LEU A CA 1
ATOM 759 C C . LEU A 1 94 ? 3.806 0.104 1.170 1.00 94.19 94 LEU A C 1
ATOM 761 O O . LEU A 1 94 ? 4.972 -0.178 0.888 1.00 94.19 94 LEU A O 1
ATOM 765 N N . PHE A 1 95 ? 2.873 0.192 0.232 1.00 93.38 95 PHE A N 1
ATOM 766 C CA . PHE A 1 95 ? 3.137 -0.016 -1.184 1.00 93.38 95 PHE A CA 1
ATOM 767 C C . PHE A 1 95 ? 3.854 1.194 -1.784 1.00 93.38 95 PHE A C 1
ATOM 769 O O . PHE A 1 95 ? 3.399 2.332 -1.666 1.00 93.38 95 PHE A O 1
ATOM 776 N N . LYS A 1 96 ? 4.941 0.953 -2.521 1.00 91.88 96 LYS A N 1
ATOM 777 C CA . LYS A 1 96 ? 5.619 2.007 -3.298 1.00 91.88 96 LYS A CA 1
ATOM 778 C C . LYS A 1 96 ? 4.753 2.528 -4.449 1.00 91.88 96 LYS A C 1
ATOM 780 O O . LYS A 1 96 ? 4.782 3.706 -4.770 1.00 91.88 96 LYS A O 1
ATOM 785 N N . ARG A 1 97 ? 3.948 1.651 -5.061 1.00 90.88 97 ARG A N 1
ATOM 786 C CA . ARG A 1 97 ? 3.194 1.938 -6.291 1.00 90.88 97 ARG A CA 1
ATOM 787 C C . ARG A 1 97 ? 1.696 1.777 -6.080 1.00 90.88 97 ARG A C 1
ATOM 789 O O . ARG A 1 97 ? 1.251 0.743 -5.584 1.00 90.88 97 ARG A O 1
ATOM 796 N N . ARG A 1 98 ? 0.911 2.734 -6.589 1.00 93.81 98 ARG A N 1
ATOM 797 C CA . ARG A 1 98 ? -0.561 2.683 -6.535 1.00 93.81 98 ARG A CA 1
ATOM 798 C C . ARG A 1 98 ? -1.131 1.444 -7.224 1.00 93.81 98 ARG A C 1
ATOM 800 O O . ARG A 1 98 ? -2.050 0.833 -6.700 1.00 93.81 98 ARG A O 1
ATOM 807 N N . LYS A 1 99 ? -0.570 1.053 -8.376 1.00 94.50 99 LYS A N 1
ATOM 808 C CA . LYS A 1 99 ? -1.021 -0.128 -9.135 1.00 94.50 99 LYS A CA 1
ATOM 809 C C . LYS A 1 99 ? -0.906 -1.420 -8.318 1.00 94.50 99 LYS A C 1
ATOM 811 O O . LYS A 1 99 ? -1.805 -2.244 -8.381 1.00 94.50 99 LYS A O 1
ATOM 816 N N . ALA A 1 100 ? 0.164 -1.567 -7.533 1.00 94.50 100 ALA A N 1
ATOM 817 C CA . ALA A 1 100 ? 0.345 -2.728 -6.664 1.00 94.50 100 ALA A CA 1
ATOM 818 C C . ALA A 1 100 ? -0.706 -2.755 -5.543 1.00 94.50 100 ALA A C 1
ATOM 820 O O . ALA A 1 100 ? -1.363 -3.770 -5.355 1.00 94.50 100 ALA A O 1
ATOM 821 N N . ALA A 1 101 ? -0.938 -1.616 -4.879 1.00 95.62 101 ALA A N 1
ATOM 822 C CA . ALA A 1 101 ? -1.984 -1.507 -3.861 1.00 95.62 101 ALA A CA 1
ATOM 823 C C . ALA A 1 101 ? -3.383 -1.808 -4.431 1.00 95.62 101 ALA A C 1
ATOM 825 O O . ALA A 1 101 ? -4.175 -2.496 -3.801 1.00 95.62 101 ALA A O 1
ATOM 826 N N . LEU A 1 102 ? -3.686 -1.326 -5.643 1.00 96.50 102 LEU A N 1
ATOM 827 C CA . LEU A 1 102 ? -4.958 -1.608 -6.314 1.00 96.50 102 LEU A CA 1
ATOM 828 C C . LEU A 1 102 ? -5.134 -3.090 -6.656 1.00 96.50 102 LEU A C 1
ATOM 830 O O . LEU A 1 102 ? -6.246 -3.589 -6.534 1.00 96.50 102 LEU A O 1
ATOM 834 N N . ALA A 1 103 ? -4.065 -3.776 -7.065 1.00 96.38 103 ALA A N 1
ATOM 835 C CA . ALA A 1 103 ? -4.112 -5.209 -7.338 1.00 96.38 103 ALA A CA 1
ATOM 836 C C . ALA A 1 103 ? -4.439 -6.004 -6.066 1.00 96.38 103 ALA A C 1
ATOM 838 O O . ALA A 1 103 ? -5.342 -6.829 -6.087 1.00 96.38 103 ALA A O 1
ATOM 839 N N . VAL A 1 104 ? -3.782 -5.690 -4.944 1.00 95.38 104 VAL A N 1
ATOM 840 C CA . VAL A 1 104 ? -4.084 -6.337 -3.656 1.00 95.38 104 VAL A CA 1
ATOM 841 C C . VAL A 1 104 ? -5.500 -5.997 -3.187 1.00 95.38 104 VAL A C 1
ATOM 843 O O . VAL A 1 104 ? -6.252 -6.888 -2.815 1.00 95.38 104 VAL A O 1
ATOM 846 N N . ARG A 1 105 ? -5.925 -4.731 -3.292 1.00 95.56 105 ARG A N 1
ATOM 847 C CA . ARG A 1 105 ? -7.311 -4.331 -2.996 1.00 95.56 105 ARG A CA 1
ATOM 848 C C . ARG A 1 105 ? -8.332 -5.148 -3.792 1.00 95.56 105 ARG A C 1
ATOM 850 O O . ARG A 1 105 ? -9.367 -5.498 -3.243 1.00 95.56 105 ARG A O 1
ATOM 857 N N . ALA A 1 106 ? -8.066 -5.418 -5.070 1.00 95.38 106 ALA A N 1
ATOM 858 C CA . ALA A 1 106 ? -8.979 -6.188 -5.910 1.00 95.38 106 ALA A CA 1
ATOM 859 C C . ALA A 1 106 ? -9.179 -7.624 -5.395 1.00 95.38 106 ALA A C 1
ATOM 861 O O . ALA A 1 106 ? -10.267 -8.161 -5.559 1.00 95.38 106 ALA A O 1
ATOM 862 N N . LEU A 1 107 ? -8.167 -8.204 -4.740 1.00 94.31 107 LEU A N 1
ATOM 863 C CA . LEU A 1 107 ? -8.259 -9.521 -4.104 1.00 94.31 107 LEU A CA 1
ATOM 864 C C . LEU A 1 107 ? -9.044 -9.475 -2.787 1.00 94.31 107 LEU A C 1
ATOM 866 O O . LEU A 1 107 ? -9.802 -10.390 -2.494 1.00 94.31 107 LEU A O 1
ATOM 870 N N . LEU A 1 108 ? -8.880 -8.404 -2.006 1.00 91.56 108 LEU A N 1
ATOM 871 C CA . LEU A 1 108 ? -9.489 -8.278 -0.678 1.00 91.56 108 LEU A CA 1
ATOM 872 C C . LEU A 1 108 ? -10.947 -7.774 -0.695 1.00 91.56 108 LEU A C 1
ATOM 874 O O . LEU A 1 108 ? -11.665 -7.939 0.287 1.00 91.56 108 LEU A O 1
ATOM 878 N N . GLY A 1 109 ? -11.392 -7.136 -1.783 1.00 88.19 109 GLY A N 1
ATOM 879 C CA . GLY A 1 109 ? -12.787 -6.729 -1.981 1.00 88.19 109 GLY A CA 1
ATOM 880 C C . GLY A 1 109 ? -13.084 -5.227 -1.840 1.00 88.19 109 GLY A C 1
ATOM 881 O O . GLY A 1 109 ? -12.204 -4.363 -1.793 1.00 88.19 109 GLY A O 1
ATOM 882 N N . GLY A 1 110 ? -14.380 -4.894 -1.863 1.00 83.12 110 GLY A N 1
ATOM 883 C CA . GLY A 1 110 ? -14.875 -3.534 -2.126 1.00 83.12 110 GLY A CA 1
ATOM 884 C C . GLY A 1 110 ? -14.801 -2.535 -0.964 1.00 83.12 110 GLY A C 1
ATOM 885 O O . GLY A 1 110 ? -14.728 -1.331 -1.218 1.00 83.12 110 GLY A O 1
ATOM 886 N N . SER A 1 111 ? -14.783 -3.006 0.285 1.00 86.06 111 SER A N 1
ATOM 887 C CA . SER A 1 111 ? -14.799 -2.170 1.502 1.00 86.06 111 SER A CA 1
ATOM 888 C C . SER A 1 111 ? -13.458 -1.499 1.820 1.00 86.06 111 SER A C 1
ATOM 890 O O . SER A 1 111 ? -13.372 -0.671 2.724 1.00 86.06 111 SER A O 1
ATOM 892 N N . ILE A 1 112 ? -12.406 -1.827 1.068 1.00 93.88 112 ILE A N 1
ATOM 893 C CA . ILE A 1 112 ? -11.050 -1.343 1.319 1.00 93.88 112 ILE A CA 1
ATOM 894 C C . ILE A 1 112 ? -10.731 -0.167 0.409 1.00 93.88 112 ILE A C 1
ATOM 896 O O . ILE A 1 112 ? -11.004 -0.164 -0.797 1.00 93.88 112 ILE A O 1
ATOM 900 N N . HIS A 1 113 ? -10.079 0.833 0.980 1.00 93.62 113 HIS A N 1
ATOM 901 C CA . HIS A 1 113 ? -9.641 2.037 0.301 1.00 93.62 113 HIS A CA 1
ATOM 902 C C . HIS A 1 113 ? -8.119 2.082 0.199 1.00 93.62 113 HIS A C 1
ATOM 904 O O . HIS A 1 113 ? -7.401 1.750 1.137 1.00 93.62 113 HIS A O 1
ATOM 910 N N . VAL A 1 114 ? -7.617 2.555 -0.944 1.00 95.06 114 VAL A N 1
ATOM 911 C CA . VAL A 1 114 ? -6.197 2.885 -1.094 1.00 95.06 114 VAL A CA 1
ATOM 912 C C . VAL A 1 114 ? -5.983 4.320 -0.630 1.00 95.06 114 VAL A C 1
ATOM 914 O O . VAL A 1 114 ? -6.482 5.258 -1.258 1.00 95.06 114 VAL A O 1
ATOM 917 N N . VAL A 1 115 ? -5.211 4.505 0.435 1.00 93.81 115 VAL A N 1
ATOM 918 C CA . VAL A 1 115 ? -4.847 5.825 0.959 1.00 93.81 115 VAL A CA 1
ATOM 919 C C . VAL A 1 115 ? -3.416 6.154 0.554 1.00 93.81 115 VAL A C 1
ATOM 921 O O . VAL A 1 115 ? -2.514 5.335 0.700 1.00 93.81 115 VAL A O 1
ATOM 924 N N . ARG A 1 116 ? -3.205 7.365 0.031 1.00 94.12 116 ARG A N 1
ATOM 925 C CA . ARG A 1 116 ? -1.874 7.914 -0.248 1.00 94.12 116 ARG A CA 1
ATOM 926 C C . ARG A 1 116 ? -1.313 8.545 1.026 1.00 94.12 116 ARG A C 1
ATOM 928 O O . ARG A 1 116 ? -1.995 9.347 1.659 1.00 94.12 116 ARG A O 1
ATOM 935 N N . CYS A 1 117 ? -0.065 8.246 1.354 1.00 91.44 117 CYS A N 1
ATOM 936 C CA . CYS A 1 117 ? 0.669 8.845 2.466 1.00 91.44 117 CYS A CA 1
ATOM 937 C C . CYS A 1 117 ? 2.111 9.159 2.051 1.00 91.44 117 CYS A C 1
ATOM 939 O O . CYS A 1 117 ? 2.598 8.678 1.025 1.00 91.44 117 CYS A O 1
ATOM 941 N N . LYS A 1 118 ? 2.816 9.956 2.853 1.00 90.94 118 LYS A N 1
ATOM 942 C CA . LYS A 1 118 ? 4.277 10.084 2.733 1.00 90.94 118 LYS A CA 1
ATOM 943 C C . LYS A 1 118 ? 4.935 9.132 3.722 1.00 90.94 118 LYS A C 1
ATOM 945 O O . LYS A 1 118 ? 4.415 8.969 4.822 1.00 90.94 118 LYS A O 1
ATOM 950 N N . SER A 1 119 ? 6.056 8.507 3.371 1.00 87.25 119 SER A N 1
ATOM 951 C CA . SER A 1 119 ? 6.870 7.801 4.371 1.00 87.25 119 SER A CA 1
ATOM 952 C C . SER A 1 119 ? 7.958 8.718 4.906 1.00 87.25 119 SER A C 1
ATOM 954 O O . SER A 1 119 ? 8.737 9.235 4.112 1.00 87.25 119 SER A O 1
ATOM 956 N N . LYS A 1 120 ? 8.059 8.858 6.228 1.00 85.44 120 LYS A N 1
ATOM 957 C CA . LYS A 1 120 ? 9.240 9.436 6.881 1.00 85.44 120 LYS A CA 1
ATOM 958 C C . LYS A 1 120 ? 10.035 8.330 7.560 1.00 85.44 120 LYS A C 1
ATOM 960 O O . LYS A 1 120 ? 9.459 7.346 8.016 1.00 85.44 120 LYS A O 1
ATOM 965 N N . ARG A 1 121 ? 11.354 8.485 7.636 1.00 82.12 121 ARG A N 1
ATOM 966 C CA . ARG A 1 121 ? 12.195 7.642 8.491 1.00 82.12 121 ARG A CA 1
ATOM 967 C C . ARG A 1 121 ? 12.322 8.296 9.861 1.00 82.12 121 ARG A C 1
ATOM 969 O O . ARG A 1 121 ? 12.757 9.438 9.942 1.00 82.12 121 ARG A O 1
ATOM 976 N N . ILE A 1 122 ? 11.944 7.571 10.907 1.00 78.88 122 ILE A N 1
ATOM 977 C CA . ILE A 1 122 ? 12.137 7.963 12.307 1.00 78.88 122 ILE A CA 1
ATOM 978 C C . ILE A 1 122 ? 12.906 6.819 12.959 1.00 78.88 122 ILE A C 1
ATOM 980 O O . ILE A 1 122 ? 12.454 5.678 12.903 1.00 78.88 122 ILE A O 1
ATOM 984 N N . SER A 1 123 ? 14.092 7.102 13.502 1.00 78.56 123 SER A N 1
ATOM 985 C CA . SER A 1 123 ? 14.948 6.093 14.152 1.00 78.56 123 SER A CA 1
ATOM 986 C C . SER A 1 123 ? 15.181 4.835 13.294 1.00 78.56 123 SER A C 1
ATOM 988 O O . SER A 1 123 ? 15.108 3.711 13.772 1.00 78.56 123 SER A O 1
ATOM 990 N N . GLY A 1 124 ? 15.386 5.017 11.984 1.00 75.00 124 GLY A N 1
ATOM 991 C CA . GLY A 1 124 ? 15.591 3.925 11.020 1.00 75.00 124 GLY A CA 1
ATOM 992 C C . GLY A 1 124 ? 14.312 3.259 10.487 1.00 75.00 124 GLY A C 1
ATOM 993 O O . GLY A 1 124 ? 14.336 2.708 9.382 1.00 75.00 124 GLY A O 1
ATOM 994 N N . VAL A 1 125 ? 13.179 3.393 11.182 1.00 75.62 125 VAL A N 1
ATOM 995 C CA . VAL A 1 125 ? 11.887 2.793 10.810 1.00 75.62 125 VAL A CA 1
ATOM 996 C C . VAL A 1 125 ? 11.116 3.713 9.860 1.00 75.62 125 VAL A C 1
ATOM 998 O O . VAL A 1 125 ? 11.023 4.923 10.077 1.00 75.62 125 VAL A O 1
ATOM 1001 N N . ARG A 1 126 ? 10.555 3.158 8.775 1.00 75.62 126 ARG A N 1
ATOM 1002 C CA . ARG A 1 126 ? 9.677 3.910 7.862 1.00 75.62 126 ARG A CA 1
ATOM 1003 C C . ARG A 1 126 ? 8.273 3.988 8.452 1.00 75.62 126 ARG A C 1
ATOM 1005 O O . ARG A 1 126 ? 7.567 2.991 8.500 1.00 75.62 126 ARG A O 1
ATOM 1012 N N . VAL A 1 127 ? 7.869 5.190 8.837 1.00 81.62 127 VAL A N 1
ATOM 1013 C CA . VAL A 1 127 ? 6.561 5.481 9.421 1.00 81.62 127 VAL A CA 1
ATOM 1014 C C . VAL A 1 127 ? 5.699 6.214 8.390 1.00 81.62 127 VAL A C 1
ATOM 1016 O O . VAL A 1 127 ? 6.173 7.172 7.760 1.00 81.62 127 VAL A O 1
ATOM 1019 N N . PRO A 1 128 ? 4.438 5.800 8.190 1.00 86.88 128 PRO A N 1
ATOM 1020 C CA . PRO A 1 128 ? 3.523 6.549 7.352 1.00 86.88 128 PRO A CA 1
ATOM 1021 C C . PRO A 1 128 ? 3.083 7.835 8.044 1.00 86.88 128 PRO A C 1
ATOM 1023 O O . PRO A 1 128 ? 2.574 7.839 9.161 1.00 86.88 128 PRO A O 1
ATOM 1026 N N . VAL A 1 129 ? 3.225 8.941 7.327 1.00 83.25 129 VAL A N 1
ATOM 1027 C CA . VAL A 1 129 ? 2.625 10.223 7.671 1.00 83.25 129 VAL A CA 1
ATOM 1028 C C . VAL A 1 129 ? 1.376 10.366 6.820 1.00 83.25 129 VAL A C 1
ATOM 1030 O O . VAL A 1 129 ? 1.431 10.714 5.633 1.00 83.25 129 VAL A O 1
ATOM 1033 N N . VAL A 1 130 ? 0.240 10.042 7.428 1.00 78.69 130 VAL A N 1
ATOM 1034 C CA . VAL A 1 130 ? -1.072 10.308 6.851 1.00 78.69 130 VAL A CA 1
ATOM 1035 C C . VAL A 1 130 ? -1.360 11.778 7.125 1.00 78.69 130 VAL A C 1
ATOM 1037 O O . VAL A 1 130 ? -1.519 12.181 8.274 1.00 78.69 130 VAL A O 1
ATOM 1040 N N . SER A 1 131 ? -1.378 12.616 6.088 1.00 62.69 131 SER A N 1
ATOM 1041 C CA . SER A 1 131 ? -1.883 13.977 6.259 1.00 62.69 131 SER A CA 1
ATOM 1042 C C . SER A 1 131 ? -3.340 13.848 6.675 1.00 62.69 131 SER A C 1
ATOM 1044 O O . SER A 1 131 ? -4.121 13.269 5.913 1.00 62.69 131 SER A O 1
ATOM 1046 N N . ALA A 1 132 ? -3.696 14.346 7.861 1.00 55.09 132 ALA A N 1
ATOM 1047 C CA . ALA A 1 132 ? -5.080 14.408 8.295 1.00 55.09 132 ALA A CA 1
ATOM 1048 C C . ALA A 1 132 ? -5.884 15.034 7.154 1.00 55.09 132 ALA A C 1
ATOM 1050 O O . ALA A 1 132 ? -5.684 16.202 6.810 1.00 55.09 132 ALA A O 1
ATOM 1051 N N . LYS A 1 133 ? -6.735 14.242 6.489 1.00 52.72 133 LYS A N 1
ATOM 1052 C CA . LYS A 1 133 ? -7.683 14.815 5.543 1.00 52.72 133 LYS A CA 1
ATOM 1053 C C . LYS A 1 133 ? -8.483 15.799 6.378 1.00 52.72 133 LYS A C 1
ATOM 1055 O O . LYS A 1 133 ? -9.182 15.378 7.296 1.00 52.72 133 LYS A O 1
ATOM 1060 N N . ARG A 1 134 ? -8.376 17.095 6.059 1.00 42.38 134 ARG A N 1
ATOM 1061 C CA . ARG A 1 134 ? -9.422 18.067 6.368 1.00 42.38 134 ARG A CA 1
ATOM 1062 C C . ARG A 1 134 ? -10.705 17.377 5.933 1.00 42.38 134 ARG A C 1
ATOM 1064 O O . ARG A 1 134 ? -10.942 17.225 4.736 1.00 42.38 134 ARG A O 1
ATOM 1071 N N . GLN A 1 135 ? -11.471 16.862 6.890 1.00 46.44 135 GLN A N 1
ATOM 1072 C CA . GLN A 1 135 ? -12.850 16.513 6.633 1.00 46.44 135 GLN A CA 1
ATOM 1073 C C . GLN A 1 135 ? -13.430 17.823 6.127 1.00 46.44 135 GLN A C 1
ATOM 1075 O O . GLN A 1 135 ? -13.534 18.784 6.892 1.00 46.44 135 GLN A O 1
ATOM 1080 N N . SER A 1 136 ? -13.668 17.932 4.818 1.00 45.94 136 SER A N 1
ATOM 1081 C CA . SER A 1 136 ? -14.476 19.023 4.312 1.00 45.94 136 SER A CA 1
ATOM 1082 C C . SER A 1 136 ? -15.768 18.892 5.094 1.00 45.94 136 SER A C 1
ATOM 1084 O O . SER A 1 136 ? -16.505 17.918 4.911 1.00 45.94 136 SER A O 1
ATOM 1086 N N . ARG A 1 137 ? -15.974 19.802 6.049 1.00 43.31 137 ARG A N 1
ATOM 1087 C CA . ARG A 1 137 ? -17.265 20.002 6.679 1.00 43.31 137 ARG A CA 1
ATOM 1088 C C . ARG A 1 137 ? -18.228 20.077 5.509 1.00 43.31 137 ARG A C 1
ATOM 1090 O O . ARG A 1 137 ? -18.141 21.013 4.719 1.00 43.31 137 ARG A O 1
ATOM 1097 N N . ARG A 1 138 ? -19.049 19.040 5.330 1.00 42.34 138 ARG A N 1
ATOM 1098 C CA . ARG A 1 138 ? -20.195 19.137 4.432 1.00 42.34 138 ARG A CA 1
ATOM 1099 C C . ARG A 1 138 ? -20.896 20.431 4.850 1.00 42.34 138 ARG A C 1
ATOM 1101 O O . ARG A 1 138 ? -21.105 20.577 6.061 1.00 42.34 138 ARG A O 1
ATOM 1108 N N . PRO A 1 139 ? -21.169 21.385 3.947 1.00 47.97 139 PRO A N 1
ATOM 1109 C CA . PRO A 1 139 ? -21.971 22.534 4.325 1.00 47.97 139 PRO A CA 1
ATOM 1110 C C . PRO A 1 139 ? -23.268 21.985 4.926 1.00 47.97 139 PRO A C 1
ATOM 1112 O O . PRO A 1 139 ? -24.008 21.234 4.290 1.00 47.97 139 PRO A O 1
ATOM 1115 N N . ARG A 1 140 ? -23.460 22.239 6.223 1.00 47.44 140 ARG A N 1
ATOM 1116 C CA . ARG A 1 140 ? -24.731 21.995 6.890 1.00 47.44 140 ARG A CA 1
ATOM 1117 C C . ARG A 1 140 ? -25.676 23.060 6.361 1.00 47.44 140 ARG A C 1
ATOM 1119 O O . ARG A 1 140 ? -25.484 24.226 6.673 1.00 47.44 140 ARG A O 1
ATOM 1126 N N . GLY A 1 141 ? -26.701 22.608 5.652 1.00 50.97 141 GLY A N 1
ATOM 1127 C CA . GLY A 1 141 ? -27.959 23.323 5.524 1.00 50.97 141 GLY A CA 1
ATOM 1128 C C . GLY A 1 141 ? -28.085 24.179 4.278 1.00 50.97 141 GLY A C 1
ATOM 1129 O O . GLY A 1 141 ? -27.919 25.380 4.364 1.00 50.97 141 GLY A O 1
ATOM 1130 N N . ASP A 1 142 ? -28.561 23.563 3.200 1.00 45.03 142 ASP A N 1
ATOM 1131 C CA . ASP A 1 142 ? -29.699 24.133 2.483 1.00 45.03 142 ASP A CA 1
ATOM 1132 C C . ASP A 1 142 ? -30.890 23.216 2.757 1.00 45.03 142 ASP A C 1
ATOM 1134 O O . ASP A 1 142 ? -31.234 22.301 2.008 1.00 45.03 142 ASP A O 1
ATOM 1138 N N . ARG A 1 143 ? -31.479 23.415 3.940 1.00 44.03 143 ARG A N 1
ATOM 1139 C CA . ARG A 1 143 ? -32.848 22.993 4.217 1.00 44.03 143 ARG A CA 1
ATOM 1140 C C . ARG A 1 143 ? -33.711 23.890 3.332 1.00 44.03 143 ARG A C 1
ATOM 1142 O O . ARG A 1 143 ? -34.039 25.001 3.732 1.00 44.03 143 ARG A O 1
ATOM 1149 N N . TRP A 1 144 ? -33.999 23.429 2.116 1.00 37.03 144 TRP A N 1
ATOM 1150 C CA . TRP A 1 144 ? -34.935 24.081 1.208 1.00 37.03 144 TRP A CA 1
ATOM 1151 C C . TRP A 1 144 ? -36.300 24.084 1.897 1.00 37.03 144 TRP A C 1
ATOM 1153 O O . TRP A 1 144 ? -36.998 23.073 1.959 1.00 37.03 144 TRP A O 1
ATOM 1163 N N . SER A 1 145 ? -36.602 25.207 2.541 1.00 44.22 145 SER A N 1
ATOM 1164 C CA . SER A 1 145 ? -37.877 25.457 3.186 1.00 44.22 145 SER A CA 1
ATOM 1165 C C . SER A 1 145 ? -38.902 25.672 2.089 1.00 44.22 145 SER A C 1
ATOM 1167 O O . SER A 1 145 ? -38.868 26.670 1.371 1.00 44.22 145 SER A O 1
ATOM 1169 N N . SER A 1 146 ? -39.803 24.712 1.954 1.00 47.62 146 SER A N 1
ATOM 1170 C CA . SER A 1 146 ? -41.072 24.886 1.268 1.00 47.62 146 SER A CA 1
ATOM 1171 C C . SER A 1 146 ? -41.828 26.064 1.892 1.00 47.62 146 SER A C 1
ATOM 1173 O O . SER A 1 146 ? -41.807 26.240 3.110 1.00 47.62 146 SER A O 1
ATOM 1175 N N . ASN A 1 147 ? -42.546 26.799 1.044 1.00 46.00 147 ASN A N 1
ATOM 1176 C CA . ASN A 1 147 ? -43.551 27.817 1.360 1.00 46.00 147 ASN A CA 1
ATOM 1177 C C . ASN A 1 147 ? -43.032 29.194 1.790 1.00 46.00 147 ASN A C 1
ATOM 1179 O O . ASN A 1 147 ? -42.792 29.439 2.969 1.00 46.00 147 ASN A O 1
ATOM 1183 N N . GLN A 1 148 ? -43.048 30.137 0.842 1.00 48.06 148 GLN A N 1
ATOM 1184 C CA . GLN A 1 148 ? -44.005 31.258 0.841 1.00 48.06 148 GLN A CA 1
ATOM 1185 C C . GLN A 1 148 ? -43.775 32.164 -0.380 1.00 48.06 148 GLN A C 1
ATOM 1187 O O . GLN A 1 148 ? -42.638 32.502 -0.690 1.00 48.06 148 GLN A O 1
ATOM 1192 N N . GLY A 1 149 ? -44.859 32.573 -1.054 1.00 38.81 149 GLY A N 1
ATOM 1193 C CA . GLY A 1 149 ? -44.815 33.678 -2.019 1.00 38.81 149 GLY A CA 1
ATOM 1194 C C . GLY A 1 149 ? -45.564 33.471 -3.335 1.00 38.81 149 GLY A C 1
ATOM 1195 O O . GLY A 1 149 ? -44.993 33.702 -4.394 1.00 38.81 149 GLY A O 1
ATOM 1196 N N . LEU A 1 150 ? -46.844 33.086 -3.293 1.00 49.00 150 LEU A N 1
ATOM 1197 C CA . LEU A 1 150 ? -47.769 33.446 -4.372 1.00 49.00 150 LEU A CA 1
ATOM 1198 C C . LEU A 1 150 ? -47.917 34.973 -4.354 1.00 49.00 150 LEU A C 1
ATOM 1200 O O . LEU A 1 150 ? -48.530 35.513 -3.436 1.00 49.00 150 LEU A O 1
ATOM 1204 N N . GLN A 1 151 ? -47.359 35.660 -5.352 1.00 54.12 151 GLN A N 1
ATOM 1205 C CA . GLN A 1 151 ? -47.746 37.030 -5.682 1.00 54.12 151 GLN A CA 1
ATOM 1206 C C . GLN A 1 151 ? -48.201 37.107 -7.148 1.00 54.12 151 GLN A C 1
ATOM 1208 O O . GLN A 1 151 ? -47.534 36.548 -8.022 1.00 54.12 151 GLN A O 1
ATOM 1213 N N . PRO A 1 152 ? -49.345 37.760 -7.422 1.00 49.56 152 PRO A N 1
ATOM 1214 C CA . PRO A 1 152 ? -49.942 37.841 -8.747 1.00 49.56 152 PRO A CA 1
ATOM 1215 C C . PRO A 1 152 ? -49.314 38.978 -9.560 1.00 49.56 152 PRO A C 1
ATOM 1217 O O . PRO A 1 152 ? -49.224 40.112 -9.093 1.00 49.56 152 PRO A O 1
ATOM 1220 N N . THR A 1 153 ? -48.941 38.716 -10.811 1.00 55.59 153 THR A N 1
ATOM 1221 C CA . THR A 1 153 ? -48.631 39.787 -11.764 1.00 55.59 153 THR A CA 1
ATOM 1222 C C . THR A 1 153 ? -49.912 40.215 -12.473 1.00 55.59 153 THR A C 1
ATOM 1224 O O . THR A 1 153 ? -50.426 39.560 -13.378 1.00 55.59 153 THR A O 1
ATOM 1227 N N . ALA A 1 154 ? -50.451 41.350 -12.030 1.00 42.62 154 ALA A N 1
ATOM 1228 C CA . ALA A 1 154 ? -51.481 42.085 -12.744 1.00 42.62 154 ALA A CA 1
ATOM 1229 C C . ALA A 1 154 ? -50.876 42.694 -14.021 1.00 42.62 154 ALA A C 1
ATOM 1231 O O . ALA A 1 154 ? -50.035 43.587 -13.963 1.00 42.62 154 ALA A O 1
ATOM 1232 N N . GLY A 1 155 ? -51.315 42.208 -15.182 1.00 42.81 155 GLY A N 1
ATOM 1233 C CA . GLY A 1 155 ? -50.966 42.740 -16.498 1.00 42.81 155 GLY A CA 1
ATOM 1234 C C . GLY A 1 155 ? -52.214 42.837 -17.363 1.00 42.81 155 GLY A C 1
ATOM 1235 O O . GLY A 1 155 ? -52.577 41.904 -18.070 1.00 42.81 155 GLY A O 1
ATOM 1236 N N . ALA A 1 156 ? -52.900 43.970 -17.265 1.00 47.28 156 ALA A N 1
ATOM 1237 C CA . ALA A 1 156 ? -54.115 44.285 -17.997 1.00 47.28 156 ALA A CA 1
ATOM 1238 C C . ALA A 1 156 ? -53.922 44.248 -19.524 1.00 47.28 156 ALA A C 1
ATOM 1240 O O . ALA A 1 156 ? -53.111 45.013 -20.040 1.00 47.28 156 ALA A O 1
ATOM 1241 N N . LYS A 1 157 ? -54.771 43.507 -20.256 1.00 52.84 157 LYS A N 1
ATOM 1242 C CA . LYS A 1 157 ? -55.248 43.917 -21.590 1.00 52.84 157 LYS A CA 1
ATOM 1243 C C . LYS A 1 157 ? -56.712 43.524 -21.815 1.00 52.84 157 LYS A C 1
ATOM 1245 O O . LYS A 1 157 ? -57.134 42.388 -21.663 1.00 52.84 157 LYS A O 1
ATOM 1250 N N . ARG A 1 158 ? -57.455 44.570 -22.161 1.00 46.94 158 ARG A N 1
ATOM 1251 C CA . ARG A 1 158 ? -58.865 44.684 -22.537 1.00 46.94 158 ARG A CA 1
ATOM 1252 C C . ARG A 1 158 ? -59.225 43.727 -23.687 1.00 46.94 158 ARG A C 1
ATOM 1254 O O . ARG A 1 158 ? -58.428 43.623 -24.613 1.00 46.94 158 ARG A O 1
ATOM 1261 N N . ARG A 1 159 ? -60.471 43.238 -23.741 1.00 43.41 159 ARG A N 1
ATOM 1262 C CA . ARG A 1 159 ? -61.507 43.692 -24.703 1.00 43.41 159 ARG A CA 1
ATOM 1263 C C . ARG A 1 159 ? -62.679 42.700 -24.838 1.00 43.41 159 ARG A C 1
ATOM 1265 O O . ARG A 1 159 ? -62.484 41.532 -25.117 1.00 43.41 159 ARG A O 1
ATOM 1272 N N . PHE A 1 160 ? -63.868 43.301 -24.776 1.00 40.62 160 PHE A N 1
ATOM 1273 C CA . PHE A 1 160 ? -65.080 43.036 -25.560 1.00 40.62 160 PHE A CA 1
ATOM 1274 C C . PHE A 1 160 ? -65.977 41.810 -25.287 1.00 40.62 160 PHE A C 1
ATOM 1276 O O . PHE A 1 160 ? -65.673 40.666 -25.584 1.00 40.62 160 PHE A O 1
ATOM 1283 N N . GLN A 1 161 ? -67.156 42.191 -24.783 1.00 44.62 161 GLN A N 1
ATOM 1284 C CA . GLN A 1 161 ? -68.515 41.669 -24.947 1.00 44.62 161 GLN A CA 1
ATOM 1285 C C . GLN A 1 161 ? -68.779 40.724 -26.134 1.00 44.62 161 GLN A C 1
ATOM 1287 O O . GLN A 1 161 ? -68.426 41.030 -27.269 1.00 44.62 161 GLN A O 1
ATOM 1292 N N . GLY A 1 162 ? -69.588 39.689 -25.891 1.00 43.47 162 GLY A N 1
ATOM 1293 C CA . GLY A 1 162 ? -70.394 39.039 -26.930 1.00 43.47 162 GLY A CA 1
ATOM 1294 C C . GLY A 1 162 ? -71.066 37.743 -26.456 1.00 43.47 162 GLY A C 1
ATOM 1295 O O . GLY A 1 162 ? -70.471 37.060 -25.635 1.00 43.47 162 GLY A O 1
ATOM 1296 N N . PRO A 1 163 ? -72.307 37.412 -26.868 1.00 51.75 163 PRO A N 1
ATOM 1297 C CA . PRO A 1 163 ? -73.283 36.807 -25.959 1.00 51.75 163 PRO A CA 1
ATOM 1298 C C . PRO A 1 163 ? -73.672 35.344 -26.255 1.00 51.75 163 PRO A C 1
ATOM 1300 O O . PRO A 1 163 ? -73.559 34.873 -27.374 1.00 51.75 163 PRO A O 1
ATOM 1303 N N . ARG A 1 164 ? -74.236 34.712 -25.210 1.00 48.50 164 ARG A N 1
ATOM 1304 C CA . ARG A 1 164 ? -75.423 33.821 -25.131 1.00 48.50 164 ARG A CA 1
ATOM 1305 C C . ARG A 1 164 ? -75.714 32.757 -26.220 1.00 48.50 164 ARG A C 1
ATOM 1307 O O . ARG A 1 164 ? -75.763 33.054 -27.403 1.00 48.50 164 ARG A O 1
ATOM 1314 N N . ARG A 1 165 ? -76.304 31.660 -25.697 1.00 48.25 165 ARG A N 1
ATOM 1315 C CA . ARG A 1 165 ? -77.124 30.583 -26.327 1.00 48.25 165 ARG A CA 1
ATOM 1316 C C . ARG A 1 165 ? -76.280 29.428 -26.880 1.00 48.25 165 ARG A C 1
ATOM 1318 O O . ARG A 1 165 ? -75.236 29.678 -27.448 1.00 48.25 165 ARG A O 1
ATOM 1325 N N . SER A 1 166 ? -76.626 28.149 -26.754 1.00 48.56 166 SER A N 1
ATOM 1326 C CA . SER A 1 166 ? -77.790 27.386 -26.252 1.00 48.56 166 SER A CA 1
ATOM 1327 C C . SER A 1 166 ? -77.334 25.911 -26.216 1.00 48.56 166 SER A C 1
ATOM 1329 O O . SER A 1 166 ? -76.505 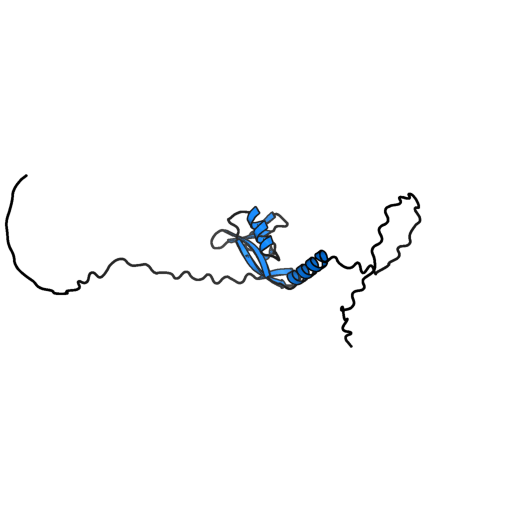25.524 -27.027 1.00 48.56 166 SER A O 1
ATOM 1331 N N . ALA A 1 167 ? -77.658 25.117 -25.194 1.00 49.72 167 ALA A N 1
ATOM 1332 C CA . ALA A 1 167 ? -78.696 24.070 -25.217 1.00 49.72 167 ALA A CA 1
ATOM 1333 C C . ALA A 1 167 ? -78.828 23.235 -26.518 1.00 49.72 167 ALA A C 1
ATOM 1335 O O . ALA A 1 167 ? -79.082 23.793 -27.579 1.00 49.72 167 ALA A O 1
ATOM 1336 N N . GLY A 1 168 ? -78.824 21.900 -26.360 1.00 44.41 168 GLY A N 1
ATOM 1337 C CA . GLY A 1 168 ? -79.371 20.910 -27.311 1.00 44.41 168 GLY A CA 1
ATOM 1338 C C . GLY A 1 168 ? -78.305 20.020 -27.957 1.00 44.41 168 GLY A C 1
ATOM 1339 O O . GLY A 1 168 ? -77.460 20.527 -28.676 1.00 44.41 168 GLY A O 1
ATOM 1340 N N . ARG A 1 169 ? -78.200 18.743 -27.560 1.00 45.97 169 ARG A N 1
ATOM 1341 C CA . ARG A 1 169 ? -78.896 17.552 -28.115 1.00 45.97 169 ARG A CA 1
ATOM 1342 C C . ARG A 1 169 ? 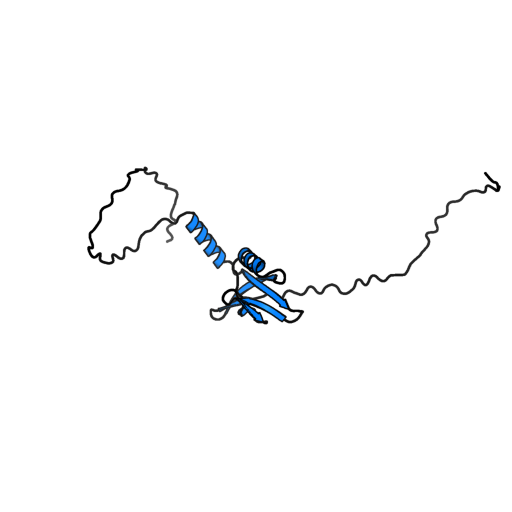-78.313 17.081 -29.455 1.00 45.97 169 ARG A C 1
ATOM 1344 O O . ARG A 1 169 ? -78.356 17.825 -30.426 1.00 45.97 169 ARG A O 1
ATOM 1351 N N . GLY A 1 170 ? -77.900 15.814 -29.485 1.00 41.94 170 GLY A N 1
ATOM 1352 C CA . GLY A 1 170 ? -77.492 15.067 -30.673 1.00 41.94 170 GLY A CA 1
ATOM 1353 C C . GLY A 1 170 ? -76.462 14.024 -30.309 1.00 41.94 170 GLY A C 1
ATOM 1354 O O . GLY A 1 170 ? -75.274 14.322 -30.531 1.00 41.94 170 GLY A O 1
#

Sequence (170 aa):
MRKKYDFSKGTRGPFRTTGPRRNRGASVGRAGDHSWQVDEELTPTQIRDLRRRVADLDDETRYMLVSQMGPRFALYYNVSDDVYVMDDPRGATLFKRRKAALAVRALLGGSIHVVRCKSKRISGVRVPVVSAKRQSRRPRGDRWSSNQGLQPTAGAKRRFQGPRRSAGRG

Foldseek 3Di:
DDDDDDPPDDDDDDDDDDDDDDDDDDPDDDDPPPPPDPVPPDDPVRVVVVVVVVVLVPDQKWKWKWQDDPDPWIWTADPVVRGTDIPANLNHDTHSDPVVVVVVDVVVDDRIDIAMFGWDQDPNRTGTDRDPPPPPPP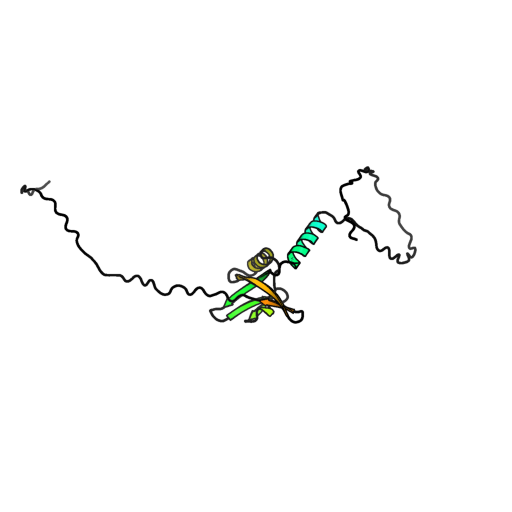PPDPPVDDDDDDDDDDDDDDDDDDDDDDDDDD

Radius of gyration: 38.09 Å; chains: 1; bounding box: 121×80×52 Å